Protein AF-A0A3M1HW64-F1 (afdb_monomer)

Structure (mmCIF, N/CA/C/O backbone):
data_AF-A0A3M1HW64-F1
#
_entry.id   AF-A0A3M1HW64-F1
#
loop_
_atom_site.group_PDB
_atom_site.id
_atom_site.type_symbol
_atom_site.label_atom_id
_atom_site.label_alt_id
_atom_site.label_comp_id
_atom_site.label_asym_id
_atom_site.label_entity_id
_atom_site.label_seq_id
_atom_site.pdbx_PDB_ins_code
_atom_site.Cartn_x
_atom_site.Cartn_y
_atom_site.Cartn_z
_atom_site.occupancy
_atom_site.B_iso_or_equiv
_atom_site.auth_seq_id
_atom_site.auth_comp_id
_atom_site.auth_asym_id
_atom_site.auth_atom_id
_atom_site.pdbx_PDB_model_num
ATOM 1 N N . VAL A 1 1 ? -8.813 0.547 -19.991 1.00 81.31 1 VAL A N 1
ATOM 2 C CA . VAL A 1 1 ? -7.935 0.480 -18.793 1.00 81.31 1 VAL A CA 1
ATOM 3 C C . VAL A 1 1 ? -8.612 -0.431 -17.783 1.00 81.31 1 VAL A C 1
ATOM 5 O O . VAL A 1 1 ? -9.835 -0.443 -17.782 1.00 81.31 1 VAL A O 1
ATOM 8 N N . TRP A 1 2 ? -7.866 -1.196 -16.985 1.00 91.06 2 TRP A N 1
ATOM 9 C CA . TRP A 1 2 ? -8.427 -2.074 -15.950 1.00 91.06 2 TRP A CA 1
ATOM 10 C C . TRP A 1 2 ? -7.780 -1.768 -14.597 1.00 91.06 2 TRP A C 1
ATOM 12 O O . TRP A 1 2 ? -6.571 -1.548 -14.540 1.00 91.06 2 TRP A O 1
ATOM 22 N N . ASP A 1 3 ? -8.580 -1.757 -13.536 1.00 95.69 3 ASP A N 1
ATOM 23 C CA . ASP A 1 3 ? -8.150 -1.681 -12.135 1.00 95.69 3 ASP A CA 1
ATOM 24 C C . ASP A 1 3 ? -8.936 -2.760 -11.385 1.00 95.69 3 ASP A C 1
ATOM 26 O O . ASP A 1 3 ? -10.164 -2.810 -11.474 1.00 95.69 3 ASP A O 1
ATOM 30 N N . ALA A 1 4 ? -8.223 -3.672 -10.735 1.00 97.06 4 ALA A N 1
ATOM 31 C CA . ALA A 1 4 ? -8.796 -4.758 -9.960 1.00 97.06 4 ALA A CA 1
ATOM 32 C C . ALA A 1 4 ? -8.179 -4.756 -8.566 1.00 97.06 4 ALA A C 1
ATOM 34 O O . ALA A 1 4 ? -6.960 -4.647 -8.401 1.00 97.06 4 ALA A O 1
ATOM 35 N N . ARG A 1 5 ? -9.027 -4.898 -7.548 1.00 98.00 5 ARG A N 1
ATOM 36 C CA . ARG A 1 5 ? -8.611 -4.916 -6.147 1.00 98.00 5 ARG A CA 1
ATOM 37 C C . ARG A 1 5 ? -9.333 -6.025 -5.418 1.00 98.00 5 ARG A C 1
ATOM 39 O O . ARG A 1 5 ? -10.509 -6.276 -5.664 1.00 98.00 5 ARG A O 1
ATOM 46 N N . PHE A 1 6 ? -8.616 -6.655 -4.508 1.00 98.31 6 PHE A N 1
ATOM 47 C CA . PHE A 1 6 ? -9.152 -7.661 -3.613 1.00 98.31 6 PHE A CA 1
ATOM 48 C C . PHE A 1 6 ? -8.673 -7.354 -2.203 1.00 98.31 6 PHE A C 1
ATOM 50 O O . PHE A 1 6 ? -7.528 -6.948 -2.013 1.00 98.31 6 PHE A O 1
ATOM 57 N N . GLY A 1 7 ? -9.538 -7.535 -1.213 1.00 98.19 7 GLY A N 1
ATOM 58 C CA . GLY A 1 7 ? -9.188 -7.259 0.167 1.00 98.19 7 GLY A CA 1
ATOM 59 C C . GLY A 1 7 ? -10.018 -8.063 1.142 1.00 98.19 7 GLY A C 1
ATOM 60 O O . GLY A 1 7 ? -11.120 -8.511 0.831 1.00 98.19 7 GLY A O 1
ATOM 61 N N . VAL A 1 8 ? -9.452 -8.228 2.328 1.00 98.50 8 VAL A N 1
ATOM 62 C CA . VAL A 1 8 ? -10.077 -8.892 3.464 1.00 98.50 8 VAL A CA 1
ATOM 63 C C . VAL A 1 8 ? -10.022 -7.967 4.669 1.00 98.50 8 VAL A C 1
ATOM 65 O O . VAL A 1 8 ? -9.037 -7.257 4.887 1.00 98.50 8 VAL A O 1
ATOM 68 N N . GLU A 1 9 ? -11.089 -7.991 5.455 1.00 98.31 9 GLU A N 1
ATOM 69 C CA . GLU A 1 9 ? -11.159 -7.352 6.761 1.00 98.31 9 GLU A CA 1
ATOM 70 C C . GLU A 1 9 ? -11.450 -8.429 7.801 1.00 98.31 9 GLU A C 1
ATOM 72 O O . GLU A 1 9 ? -12.335 -9.265 7.615 1.00 98.31 9 GLU A O 1
ATOM 77 N N . TRP A 1 10 ? -10.701 -8.405 8.899 1.00 98.19 10 TRP A N 1
ATOM 78 C CA . TRP A 1 10 ? -10.910 -9.300 10.020 1.00 98.19 10 TRP A CA 1
ATOM 79 C C . TRP A 1 10 ? -11.052 -8.508 11.313 1.00 98.19 10 TRP A C 1
ATOM 81 O O . TRP A 1 10 ? -10.138 -7.810 11.749 1.00 98.19 10 TRP A O 1
ATOM 91 N N . ARG A 1 11 ? -12.215 -8.653 11.948 1.00 97.94 11 ARG A N 1
ATOM 92 C CA . ARG A 1 11 ? -12.469 -8.175 13.304 1.00 97.94 11 ARG A CA 1
ATOM 93 C C . ARG A 1 11 ? -12.088 -9.258 14.309 1.00 97.94 11 ARG A C 1
ATOM 95 O O . ARG A 1 11 ? -12.806 -10.248 14.434 1.00 97.94 11 ARG A O 1
ATOM 102 N N . TYR A 1 12 ? -10.984 -9.048 15.020 1.00 94.44 12 TYR A N 1
ATOM 103 C CA . TYR A 1 12 ? -10.527 -9.950 16.081 1.00 94.44 12 TYR A CA 1
ATOM 104 C C . TYR A 1 12 ? -11.462 -9.890 17.290 1.00 94.44 12 TYR A C 1
ATOM 106 O O . TYR A 1 12 ? -11.886 -10.918 17.806 1.00 94.44 12 TYR A O 1
ATOM 114 N N . ASP A 1 13 ? -11.790 -8.672 17.727 1.00 95.75 13 ASP A N 1
ATOM 115 C CA . ASP A 1 13 ? -12.667 -8.397 18.862 1.00 95.75 13 ASP A CA 1
ATOM 116 C C . ASP A 1 13 ? -13.378 -7.038 18.683 1.00 95.75 13 ASP A C 1
ATOM 118 O O . ASP A 1 13 ? -13.307 -6.407 17.625 1.00 95.75 13 ASP A O 1
ATOM 122 N N . ALA A 1 14 ? -14.092 -6.567 19.710 1.00 95.19 14 ALA A N 1
ATOM 123 C CA . ALA A 1 14 ? -14.791 -5.278 19.670 1.00 95.19 14 ALA A CA 1
ATOM 124 C C . ALA A 1 14 ? -13.853 -4.059 19.529 1.00 95.19 14 ALA A C 1
ATOM 126 O O . ALA A 1 14 ? -14.308 -2.964 19.205 1.00 95.19 14 ALA A O 1
ATOM 127 N N . ARG A 1 15 ? -12.553 -4.225 19.786 1.00 97.00 15 ARG A N 1
ATOM 128 C CA . ARG A 1 15 ? -11.552 -3.158 19.824 1.00 97.00 15 ARG A CA 1
ATOM 129 C C . ARG A 1 15 ? -10.564 -3.211 18.662 1.00 97.00 15 ARG A C 1
ATOM 131 O O . ARG A 1 15 ? -10.038 -2.158 18.319 1.00 97.00 15 ARG A O 1
ATOM 138 N N . TRP A 1 16 ? -10.296 -4.371 18.069 1.00 97.94 16 TRP A N 1
ATOM 139 C CA . TRP A 1 16 ? -9.275 -4.559 17.036 1.00 97.94 16 TRP A CA 1
ATOM 140 C C . TRP A 1 16 ? -9.842 -5.107 15.727 1.00 97.94 16 TRP A C 1
ATOM 142 O O . TRP A 1 16 ? -10.534 -6.127 15.699 1.00 97.94 16 TRP A O 1
ATOM 152 N N . GLN A 1 17 ? -9.469 -4.464 14.621 1.00 98.44 17 GLN A N 1
ATOM 153 C CA . GLN A 1 17 ? -9.751 -4.925 13.259 1.00 98.44 17 GLN A CA 1
ATOM 154 C C . GLN A 1 17 ? -8.489 -4.792 12.407 1.00 98.44 17 GLN A C 1
ATOM 156 O O . GLN A 1 17 ? -7.840 -3.753 12.468 1.00 98.44 17 GLN A O 1
ATOM 161 N N . ALA A 1 18 ? -8.148 -5.798 11.604 1.00 98.44 18 ALA A N 1
ATOM 162 C CA . ALA A 1 18 ? -7.091 -5.701 10.598 1.00 98.44 18 ALA A CA 1
ATOM 163 C C . ALA A 1 18 ? -7.656 -5.784 9.183 1.00 98.44 18 ALA A C 1
ATOM 165 O O . ALA A 1 18 ? -8.692 -6.402 8.937 1.00 98.44 18 ALA A O 1
ATOM 166 N N . ARG A 1 19 ? -6.934 -5.176 8.244 1.00 98.56 19 ARG A N 1
ATOM 167 C CA . ARG A 1 19 ? -7.219 -5.219 6.811 1.00 98.56 19 ARG A CA 1
ATOM 168 C C . ARG A 1 19 ? -5.974 -5.638 6.055 1.00 98.56 19 ARG A C 1
ATOM 170 O O . ARG A 1 19 ? -4.872 -5.220 6.404 1.00 98.56 19 ARG A O 1
ATOM 177 N N . ALA A 1 20 ? -6.163 -6.409 4.995 1.00 98.50 20 ALA A N 1
ATOM 178 C CA . ALA A 1 20 ? -5.130 -6.692 4.012 1.00 98.50 20 ALA A CA 1
ATOM 179 C C . ALA A 1 20 ? -5.729 -6.602 2.609 1.00 98.50 20 ALA A C 1
ATOM 181 O O . ALA A 1 20 ? -6.893 -6.947 2.405 1.00 98.50 20 ALA A O 1
ATOM 182 N N . GLY A 1 21 ? -4.947 -6.136 1.641 1.00 98.50 21 GLY A N 1
ATOM 183 C CA . GLY A 1 21 ? -5.420 -5.948 0.278 1.00 98.50 21 GLY A CA 1
ATOM 184 C C . GLY A 1 21 ? -4.335 -6.135 -0.766 1.00 98.50 21 GLY A C 1
ATOM 185 O O . GLY A 1 21 ? -3.148 -5.959 -0.500 1.00 98.50 21 GLY A O 1
ATOM 186 N N . LEU A 1 22 ? -4.772 -6.480 -1.970 1.00 98.25 22 LEU A N 1
ATOM 187 C CA . LEU A 1 22 ? -3.977 -6.561 -3.185 1.00 98.25 22 LEU A CA 1
ATOM 188 C C . LEU A 1 22 ? -4.639 -5.697 -4.258 1.00 98.25 22 LEU A C 1
ATOM 190 O O . LEU A 1 22 ? -5.865 -5.657 -4.378 1.00 98.25 22 LEU A O 1
ATOM 194 N N . SER A 1 23 ? -3.826 -5.019 -5.058 1.00 97.62 23 SER A N 1
ATOM 195 C CA . SER A 1 23 ? -4.293 -4.195 -6.172 1.00 97.62 23 SER A CA 1
ATOM 196 C C . SER A 1 23 ? -3.471 -4.460 -7.423 1.00 97.62 23 SER A C 1
ATOM 198 O O . SER A 1 23 ? -2.244 -4.529 -7.353 1.00 97.62 23 SER A O 1
ATOM 200 N N . TRP A 1 24 ? -4.139 -4.527 -8.566 1.00 96.25 24 TRP A N 1
ATOM 201 C CA . TRP A 1 24 ? -3.531 -4.556 -9.887 1.00 96.25 24 TRP A CA 1
ATOM 202 C C . TRP A 1 24 ? -4.185 -3.498 -10.770 1.00 96.25 24 TRP A C 1
ATOM 204 O O . TRP A 1 24 ? -5.407 -3.420 -10.863 1.00 96.25 24 TRP A O 1
ATOM 214 N N . GLN A 1 25 ? -3.368 -2.692 -11.436 1.00 94.44 25 GLN A N 1
ATOM 215 C CA . GLN A 1 25 ? -3.833 -1.633 -12.317 1.00 94.44 25 GLN A CA 1
ATOM 216 C C . GLN A 1 25 ? -3.048 -1.678 -13.626 1.00 94.44 25 GLN A C 1
ATOM 218 O O . GLN A 1 25 ? -1.826 -1.518 -13.637 1.00 94.44 25 GLN A O 1
ATOM 223 N N . LYS A 1 26 ? -3.760 -1.846 -14.740 1.00 91.56 26 LYS A N 1
ATOM 224 C CA . LYS A 1 26 ? -3.187 -1.774 -16.085 1.00 91.56 26 LYS A CA 1
ATOM 225 C C . LYS A 1 26 ? -2.971 -0.318 -16.485 1.00 91.56 26 LYS A C 1
ATOM 227 O O . LYS A 1 26 ? -3.879 0.498 -16.336 1.00 91.56 26 LYS A O 1
ATOM 232 N N . THR A 1 27 ? -1.805 0.017 -17.027 1.00 87.44 27 THR A N 1
ATOM 233 C CA . THR A 1 27 ? -1.534 1.375 -17.521 1.00 87.44 27 THR A CA 1
ATOM 234 C C . THR A 1 27 ? -2.335 1.681 -18.800 1.00 87.44 27 THR A C 1
ATOM 236 O O . THR A 1 27 ? -2.494 0.792 -19.640 1.00 87.44 27 THR A O 1
ATOM 239 N N . PRO A 1 28 ? -2.839 2.918 -18.993 1.00 84.88 28 PRO A N 1
ATOM 240 C CA . PRO A 1 28 ? -3.318 3.375 -20.300 1.00 84.88 28 PRO A CA 1
ATOM 241 C C . PRO A 1 28 ? -2.176 3.659 -21.289 1.00 84.88 28 PRO A C 1
ATOM 243 O O . PRO A 1 28 ? -2.438 3.810 -22.476 1.00 84.88 28 PRO A O 1
ATOM 246 N N . VAL A 1 29 ? -0.932 3.779 -20.808 1.00 82.19 29 VAL A N 1
ATOM 247 C CA . VAL A 1 29 ? 0.225 4.153 -21.632 1.00 82.19 29 VAL A CA 1
ATOM 248 C C . VAL A 1 29 ? 0.689 2.954 -22.453 1.00 82.19 29 VAL A C 1
ATOM 250 O O . VAL A 1 29 ? 1.179 1.959 -21.909 1.00 82.19 29 VAL A O 1
ATOM 253 N N . ASN A 1 30 ? 0.544 3.068 -23.770 1.00 75.00 30 ASN A N 1
ATOM 254 C CA . ASN A 1 30 ? 1.040 2.091 -24.729 1.00 75.00 30 ASN A CA 1
ATOM 255 C C . ASN A 1 30 ? 2.554 2.265 -24.934 1.00 75.00 30 ASN A C 1
ATOM 257 O O . ASN A 1 30 ? 3.120 3.308 -24.619 1.00 75.00 30 ASN A O 1
ATOM 261 N N . GLY A 1 31 ? 3.231 1.245 -25.472 1.00 70.12 31 GLY A N 1
ATOM 262 C CA . GLY A 1 31 ? 4.695 1.260 -25.608 1.00 70.12 31 GLY A CA 1
ATOM 263 C C . GLY A 1 31 ? 5.246 2.401 -26.475 1.00 70.12 31 GLY A C 1
ATOM 264 O O . GLY A 1 31 ? 6.345 2.870 -26.212 1.00 70.12 31 GLY A O 1
ATOM 265 N N . THR A 1 32 ? 4.477 2.867 -27.463 1.00 71.12 32 THR A N 1
ATOM 266 C CA . THR A 1 32 ? 4.847 3.970 -28.368 1.00 71.12 32 THR A CA 1
ATOM 267 C C . THR A 1 32 ? 4.756 5.350 -27.721 1.00 71.12 32 THR A C 1
ATOM 269 O O . THR A 1 32 ? 5.475 6.252 -28.135 1.00 71.12 32 THR A O 1
ATOM 272 N N . ASP A 1 33 ? 3.910 5.501 -26.698 1.00 71.69 33 ASP A N 1
ATOM 273 C CA . ASP A 1 33 ? 3.651 6.775 -26.008 1.00 71.69 33 ASP A CA 1
ATOM 274 C C . ASP A 1 33 ? 4.383 6.854 -24.659 1.00 71.69 33 ASP A C 1
ATOM 276 O O . ASP A 1 33 ? 4.176 7.776 -23.864 1.00 71.69 33 ASP A O 1
ATOM 280 N N . PHE A 1 34 ? 5.226 5.860 -24.365 1.00 75.06 34 PHE A N 1
ATOM 281 C CA . PHE A 1 34 ? 6.012 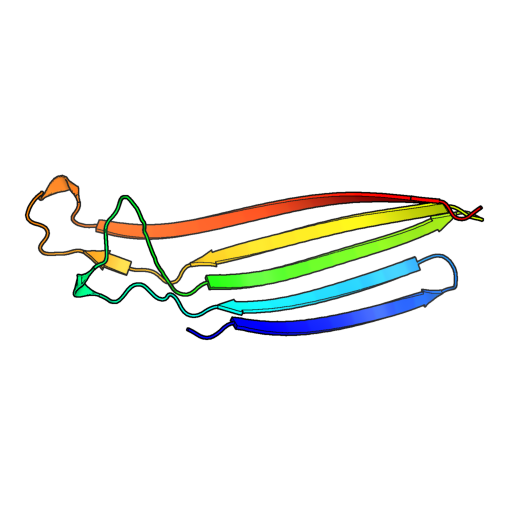5.829 -23.145 1.00 75.06 34 PHE A CA 1
ATOM 282 C C . PHE A 1 34 ? 7.025 6.974 -23.142 1.00 75.06 34 PHE A C 1
ATOM 284 O O . PHE A 1 34 ? 7.790 7.156 -24.085 1.00 75.06 34 PHE A O 1
ATOM 291 N N . SER A 1 35 ? 7.068 7.723 -22.042 1.00 76.62 35 SER A N 1
ATOM 292 C CA . SER A 1 35 ? 8.063 8.766 -21.830 1.00 76.62 35 SER A CA 1
ATOM 293 C C . SER A 1 35 ? 8.677 8.617 -20.443 1.00 76.62 35 SER A C 1
ATOM 295 O O . SER A 1 35 ? 7.939 8.404 -19.481 1.00 76.62 35 SER A O 1
ATOM 297 N N . PRO A 1 36 ? 9.993 8.835 -20.281 1.00 74.25 36 PRO A N 1
ATOM 298 C CA . PRO A 1 36 ? 10.627 8.893 -18.963 1.00 74.25 36 PRO A CA 1
ATOM 299 C C . PRO A 1 36 ? 9.976 9.892 -17.999 1.00 74.25 36 PRO A C 1
ATOM 301 O O . PRO A 1 36 ? 10.025 9.703 -16.788 1.00 74.25 36 PRO A O 1
ATOM 304 N N . ARG A 1 37 ? 9.352 10.955 -18.527 1.00 77.81 37 ARG A N 1
ATOM 305 C CA . ARG A 1 37 ? 8.651 11.978 -17.731 1.00 77.81 37 ARG A CA 1
ATOM 306 C C . ARG A 1 37 ? 7.319 11.485 -17.158 1.00 77.81 37 ARG A C 1
ATOM 308 O O . ARG A 1 37 ? 6.858 12.003 -16.149 1.00 77.81 37 ARG A O 1
ATOM 315 N N . LEU A 1 38 ? 6.711 10.490 -17.799 1.00 74.62 38 LEU A N 1
ATOM 316 C CA . LEU A 1 38 ? 5.462 9.843 -17.405 1.00 74.62 38 LEU A CA 1
ATOM 317 C C . LEU A 1 38 ? 5.666 8.330 -17.547 1.00 74.62 38 LEU A C 1
ATOM 319 O O . LEU A 1 38 ? 5.201 7.749 -18.531 1.00 74.62 38 LEU A O 1
ATOM 323 N N . PRO A 1 39 ? 6.383 7.687 -16.602 1.00 64.75 39 PRO A N 1
ATOM 324 C CA . PRO A 1 39 ? 6.754 6.279 -16.696 1.00 64.75 39 PRO A CA 1
ATOM 325 C C . PRO A 1 39 ? 5.534 5.391 -16.413 1.00 64.75 39 PRO A C 1
ATOM 327 O O . PRO A 1 39 ? 5.416 4.731 -15.380 1.00 64.75 39 PRO A O 1
ATOM 330 N N . GLY A 1 40 ? 4.573 5.424 -17.335 1.00 79.12 40 GLY A N 1
ATOM 331 C CA . GLY A 1 40 ? 3.350 4.649 -17.291 1.00 79.12 40 GLY A CA 1
ATOM 332 C C . GLY A 1 40 ? 3.674 3.171 -17.425 1.00 79.12 40 GLY A C 1
ATOM 333 O O . GLY A 1 40 ? 4.128 2.701 -18.465 1.00 79.12 40 GLY A O 1
ATOM 334 N N . ALA A 1 41 ? 3.413 2.425 -16.364 1.00 87.19 41 ALA A N 1
ATOM 335 C CA . ALA A 1 41 ? 3.592 0.988 -16.305 1.00 87.19 41 ALA A CA 1
ATOM 336 C C . ALA A 1 41 ? 2.490 0.384 -15.439 1.00 87.19 41 ALA A C 1
ATOM 338 O O . ALA A 1 41 ? 1.910 1.076 -14.598 1.00 87.19 41 ALA A O 1
ATOM 339 N N . ASP A 1 42 ? 2.204 -0.897 -15.664 1.00 91.62 42 ASP A N 1
ATOM 340 C CA . ASP A 1 42 ? 1.254 -1.634 -14.839 1.00 91.62 42 ASP A CA 1
ATOM 341 C C . ASP A 1 42 ? 1.711 -1.583 -13.384 1.00 91.62 42 ASP A C 1
ATOM 343 O O . ASP A 1 42 ? 2.903 -1.736 -13.091 1.00 91.62 42 ASP A O 1
ATOM 347 N N . ARG A 1 43 ? 0.765 -1.324 -12.485 1.00 93.88 43 ARG A N 1
ATOM 348 C CA . ARG A 1 43 ? 1.015 -1.179 -11.055 1.00 93.88 43 ARG A CA 1
ATOM 349 C C . ARG A 1 43 ? 0.456 -2.376 -10.320 1.00 93.88 43 ARG A C 1
ATOM 351 O O . ARG A 1 43 ? -0.651 -2.833 -10.590 1.00 93.88 43 ARG A O 1
ATOM 358 N N . TYR A 1 44 ? 1.225 -2.823 -9.351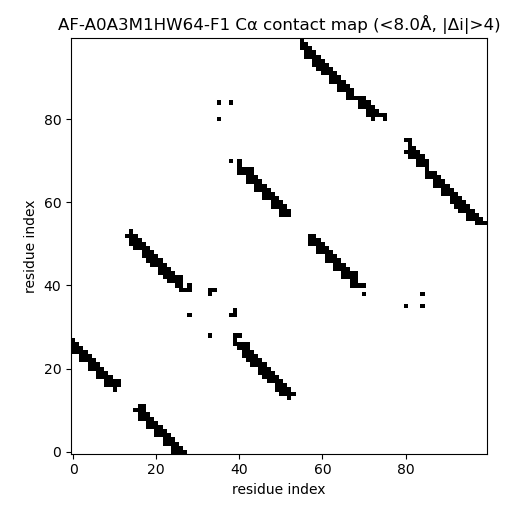 1.00 96.19 44 TYR A N 1
ATOM 359 C CA . TYR A 1 44 ? 0.858 -3.851 -8.403 1.00 96.19 44 TYR A CA 1
ATOM 360 C C . TYR A 1 44 ? 0.995 -3.242 -7.022 1.00 96.19 44 TYR A C 1
ATOM 362 O O . TYR A 1 44 ? 1.893 -2.431 -6.785 1.00 96.19 44 TYR A O 1
ATOM 370 N N . GLY A 1 45 ? 0.108 -3.613 -6.116 1.00 97.69 45 GLY A N 1
ATOM 371 C CA . GLY A 1 45 ? 0.169 -3.131 -4.754 1.00 97.69 45 GLY A CA 1
ATOM 372 C C . GLY A 1 45 ? -0.297 -4.166 -3.765 1.00 97.69 45 GLY A C 1
ATOM 373 O O . GLY A 1 45 ? -1.127 -5.017 -4.083 1.00 97.69 45 GLY A O 1
ATOM 374 N N . PHE A 1 46 ? 0.237 -4.052 -2.560 1.00 98.06 46 PHE A N 1
ATOM 375 C CA . PHE A 1 46 ? -0.327 -4.683 -1.385 1.00 98.06 46 PHE A CA 1
ATOM 376 C C . PHE A 1 46 ? -0.537 -3.623 -0.309 1.00 98.06 46 PHE A C 1
ATOM 378 O O . PHE A 1 46 ? 0.220 -2.651 -0.218 1.00 98.06 46 PHE A O 1
ATOM 385 N N . SER A 1 47 ? -1.565 -3.804 0.506 1.00 98.62 47 SER A N 1
ATOM 386 C CA . SER A 1 47 ? -1.865 -2.932 1.632 1.00 98.62 47 SER A CA 1
ATOM 387 C C . SER A 1 47 ? -2.153 -3.740 2.884 1.00 98.62 47 SER A C 1
ATOM 389 O O . SER A 1 47 ? -2.652 -4.864 2.821 1.00 98.62 47 SER A O 1
ATOM 391 N N . VAL A 1 48 ? -1.833 -3.146 4.026 1.00 98.69 48 VAL A N 1
ATOM 392 C CA . VAL A 1 48 ? -2.199 -3.635 5.352 1.00 98.69 48 VAL A CA 1
ATOM 393 C C . VAL A 1 48 ? -2.722 -2.474 6.182 1.00 98.69 48 VAL A C 1
ATOM 395 O O . VAL A 1 48 ? -2.304 -1.330 6.001 1.00 98.69 48 VAL A O 1
ATOM 398 N N . GLY A 1 49 ? -3.636 -2.756 7.099 1.00 98.56 49 GLY A N 1
ATOM 399 C CA . GLY A 1 49 ? -4.171 -1.751 8.004 1.00 98.56 49 GLY A CA 1
ATOM 400 C C . GLY A 1 49 ? -4.638 -2.344 9.320 1.00 98.56 49 GLY A C 1
ATOM 401 O O . GLY A 1 49 ? -4.923 -3.538 9.411 1.00 98.56 49 GLY A O 1
ATOM 402 N N . LEU A 1 50 ? -4.707 -1.491 10.334 1.00 98.50 50 LEU A N 1
ATOM 403 C CA . LEU A 1 50 ? -5.128 -1.830 11.683 1.00 98.50 50 LEU A CA 1
ATOM 404 C C . LEU A 1 50 ? -6.005 -0.706 12.230 1.00 98.50 50 LEU A C 1
ATOM 406 O O . LEU A 1 50 ? -5.622 0.461 12.193 1.00 98.50 50 LEU A O 1
ATOM 410 N N . THR A 1 51 ? -7.160 -1.070 12.769 1.00 98.50 51 THR A N 1
ATOM 411 C CA . THR A 1 51 ? -8.050 -0.169 13.497 1.00 98.50 51 THR A CA 1
ATOM 412 C C . THR A 1 51 ? -8.056 -0.539 14.967 1.00 98.50 51 THR A C 1
ATOM 414 O O . THR A 1 51 ? -8.247 -1.708 15.319 1.00 98.50 51 THR A O 1
ATOM 417 N N . ARG A 1 52 ? -7.948 0.474 15.823 1.00 97.88 52 ARG A N 1
ATOM 418 C CA . ARG A 1 52 ? -8.180 0.380 17.261 1.00 97.88 52 ARG A CA 1
ATOM 419 C C . ARG A 1 52 ? -9.380 1.235 17.661 1.00 97.88 52 ARG A C 1
ATOM 421 O O . ARG A 1 52 ? -9.410 2.424 17.378 1.00 97.88 52 ARG A O 1
ATOM 428 N N . THR A 1 53 ? -10.351 0.638 18.344 1.00 97.56 53 THR A N 1
ATOM 429 C CA . THR A 1 53 ? -11.544 1.327 18.871 1.00 97.56 53 THR A CA 1
ATOM 430 C C . THR A 1 53 ? -11.381 1.634 20.364 1.00 97.56 53 THR A C 1
ATOM 432 O O . THR A 1 53 ? -10.919 0.779 21.129 1.00 97.56 53 THR A O 1
ATOM 435 N N . PHE A 1 54 ? -11.773 2.842 20.773 1.00 95.44 54 PHE A N 1
ATOM 436 C CA . PHE A 1 54 ? -11.686 3.394 22.126 1.00 95.44 54 PHE A CA 1
ATOM 437 C C . PHE A 1 54 ? -13.000 4.101 22.499 1.00 95.44 54 PHE A C 1
ATOM 439 O O . PHE A 1 54 ? -13.159 5.285 22.220 1.00 95.44 54 PHE A O 1
ATOM 446 N N . GLY A 1 55 ? -13.943 3.395 23.134 1.00 9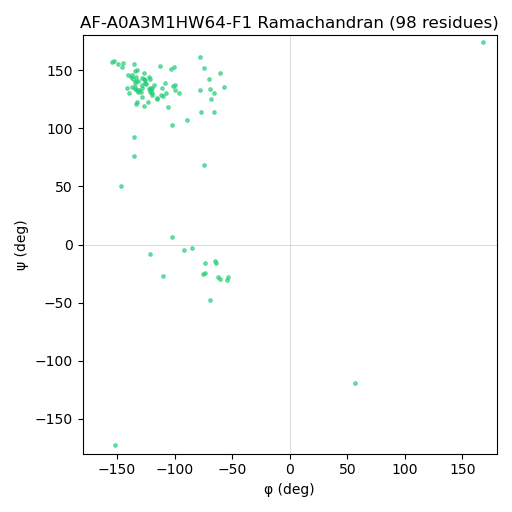3.62 55 GLY A N 1
ATOM 447 C CA . GLY A 1 55 ? -15.270 3.963 23.413 1.00 93.62 55 GLY A CA 1
ATOM 448 C C . GLY A 1 55 ? -15.931 4.427 22.114 1.00 93.62 55 GLY A C 1
ATOM 449 O O . GLY A 1 55 ? -16.078 3.623 21.192 1.00 93.62 55 GLY A O 1
ATOM 450 N N . ASP A 1 56 ? -16.220 5.724 22.025 1.00 95.25 56 ASP A N 1
ATOM 451 C CA . ASP A 1 56 ? -16.820 6.363 20.846 1.00 95.25 56 ASP A CA 1
ATOM 452 C C . ASP A 1 56 ? -15.793 6.772 19.768 1.00 95.25 56 ASP A C 1
ATOM 454 O O . ASP A 1 56 ? -16.154 7.240 18.686 1.00 95.25 56 ASP A O 1
ATOM 458 N N . GLY A 1 57 ? -14.498 6.571 20.034 1.00 96.88 57 GLY A N 1
ATOM 459 C CA . GLY A 1 57 ? -13.394 6.879 19.127 1.00 96.88 57 GLY A CA 1
ATOM 460 C C . GLY A 1 57 ? -12.844 5.663 18.376 1.00 96.88 57 GLY A C 1
ATOM 461 O O . GLY A 1 57 ? -12.868 4.530 18.865 1.00 96.88 57 GLY A O 1
ATOM 462 N N . LYS A 1 58 ? -12.272 5.889 17.191 1.00 97.75 58 LYS A N 1
ATOM 463 C CA . LYS A 1 58 ? -11.508 4.902 16.411 1.00 97.75 58 LYS A CA 1
ATOM 464 C C . LYS A 1 58 ? -10.254 5.539 15.828 1.00 97.75 58 LYS A C 1
ATOM 466 O O . LYS A 1 58 ? -10.319 6.631 15.277 1.00 97.75 58 LYS A O 1
ATOM 471 N N . LEU A 1 59 ? -9.136 4.830 15.934 1.00 98.12 59 LEU A N 1
ATOM 472 C CA . LEU A 1 59 ? -7.866 5.164 15.304 1.00 98.12 59 LEU A CA 1
ATOM 473 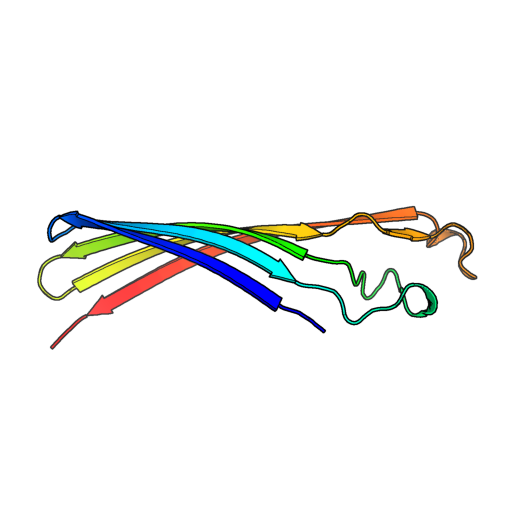C C . LEU A 1 59 ? -7.554 4.124 14.233 1.00 98.12 59 LEU A C 1
ATOM 475 O O . LEU A 1 59 ? -7.531 2.927 14.526 1.00 98.12 59 LEU A O 1
ATOM 479 N N . ASP A 1 60 ? -7.253 4.575 13.027 1.00 98.25 60 ASP A N 1
ATOM 480 C CA . ASP A 1 60 ? -6.919 3.729 11.893 1.00 98.25 60 ASP A CA 1
ATOM 481 C C . ASP A 1 60 ? -5.512 4.043 11.394 1.00 98.25 60 ASP A C 1
ATOM 483 O O . ASP A 1 60 ? -5.165 5.192 11.133 1.00 98.25 60 ASP A O 1
ATOM 487 N N . PHE A 1 61 ? -4.708 2.999 11.224 1.00 98.56 61 PHE A N 1
ATOM 488 C CA . PHE A 1 61 ? -3.399 3.059 10.590 1.00 98.56 61 PHE A CA 1
ATOM 489 C C . PHE A 1 61 ? -3.403 2.186 9.338 1.00 98.56 61 PHE A C 1
ATOM 491 O O . PHE A 1 61 ? -3.904 1.060 9.367 1.00 98.56 61 PHE A O 1
ATOM 498 N N . ALA A 1 62 ? -2.816 2.673 8.246 1.00 98.44 62 ALA A N 1
ATOM 499 C CA . ALA A 1 62 ? -2.660 1.898 7.023 1.00 98.44 62 ALA A CA 1
ATOM 500 C C . ALA A 1 62 ? -1.307 2.140 6.352 1.00 98.44 62 ALA A C 1
ATOM 502 O O . ALA A 1 62 ? -0.773 3.249 6.340 1.00 98.44 62 ALA A O 1
ATOM 503 N N . TYR A 1 63 ? -0.788 1.081 5.740 1.00 98.50 63 TYR A N 1
ATOM 504 C CA . TYR A 1 63 ? 0.391 1.105 4.891 1.00 98.50 63 TYR A CA 1
ATOM 505 C C . TYR A 1 63 ? 0.076 0.438 3.555 1.00 98.50 63 TYR A C 1
ATOM 507 O O . TYR A 1 63 ? -0.544 -0.626 3.508 1.00 98.50 63 TYR A O 1
ATOM 515 N N . M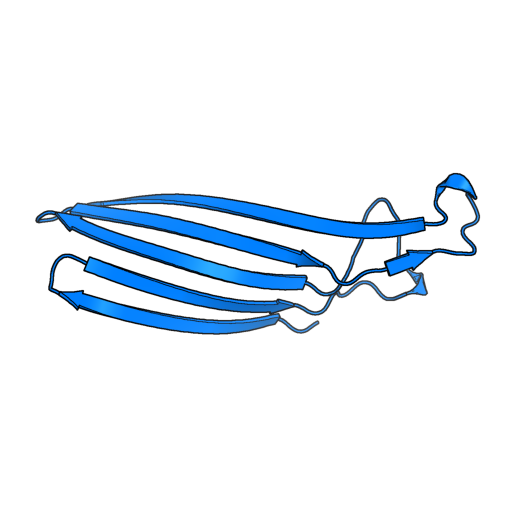ET A 1 64 ? 0.534 1.042 2.464 1.00 98.38 64 MET A N 1
ATOM 516 C CA . MET A 1 64 ? 0.444 0.467 1.129 1.00 98.38 64 MET A CA 1
ATOM 517 C C . MET A 1 64 ? 1.793 0.566 0.430 1.00 98.38 64 MET A C 1
ATOM 519 O O . MET A 1 64 ? 2.409 1.632 0.371 1.00 98.38 64 MET A O 1
ATOM 523 N N . PHE A 1 65 ? 2.221 -0.553 -0.140 1.00 98.06 65 PHE A N 1
AT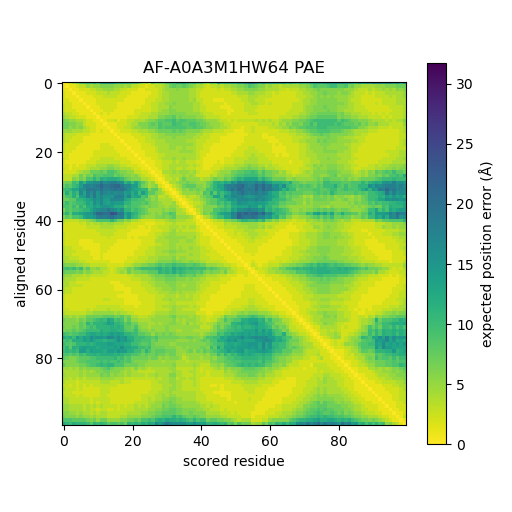OM 524 C CA . PHE A 1 65 ? 3.357 -0.610 -1.039 1.00 98.06 65 PHE A CA 1
ATOM 525 C C . PHE A 1 65 ? 2.863 -0.829 -2.459 1.00 98.06 65 PHE A C 1
ATOM 527 O O . PHE A 1 65 ? 2.079 -1.740 -2.720 1.00 98.06 65 PHE A O 1
ATOM 534 N N . LEU A 1 66 ? 3.354 -0.006 -3.375 1.00 96.81 66 LEU A N 1
ATOM 535 C CA . LEU A 1 66 ? 3.051 -0.065 -4.795 1.00 96.81 66 LEU A CA 1
ATOM 536 C C . LEU A 1 66 ? 4.355 -0.170 -5.577 1.00 96.81 66 LEU A C 1
ATOM 538 O O . LEU A 1 66 ? 5.322 0.543 -5.307 1.00 96.81 66 LEU A O 1
ATOM 542 N N . TRP A 1 67 ? 4.371 -1.015 -6.597 1.00 94.94 67 TRP A N 1
ATOM 543 C CA . TRP A 1 67 ? 5.470 -1.080 -7.546 1.00 94.94 67 TRP A CA 1
ATOM 544 C C . TRP A 1 67 ? 4.948 -1.169 -8.970 1.00 94.94 67 TRP A C 1
ATOM 546 O O . TRP A 1 67 ? 3.827 -1.601 -9.236 1.00 94.94 67 TRP A O 1
ATOM 556 N N . THR A 1 68 ? 5.786 -0.732 -9.896 1.00 93.12 68 THR A N 1
ATOM 557 C CA . THR A 1 68 ? 5.505 -0.770 -11.331 1.00 93.12 68 THR A CA 1
ATOM 558 C C . THR A 1 68 ? 6.258 -1.908 -12.006 1.00 93.12 68 THR A C 1
ATOM 560 O O . THR A 1 68 ? 7.347 -2.299 -11.573 1.00 93.12 68 THR A O 1
ATOM 563 N N . GLY A 1 69 ? 5.689 -2.428 -13.093 1.00 87.75 69 GLY A N 1
ATOM 564 C CA . GLY A 1 69 ? 6.421 -3.269 -14.035 1.00 87.75 69 GLY A CA 1
ATOM 565 C C . GLY A 1 69 ? 7.607 -2.519 -14.653 1.00 87.75 69 GLY A C 1
ATOM 566 O O . GLY A 1 69 ? 7.553 -1.307 -14.854 1.00 87.75 69 GLY A O 1
ATOM 567 N N . ALA A 1 70 ? 8.682 -3.243 -14.963 1.00 84.62 70 ALA A N 1
ATOM 568 C CA . ALA A 1 70 ? 9.852 -2.660 -15.610 1.00 84.62 70 ALA A CA 1
ATOM 569 C C . ALA A 1 70 ? 9.533 -2.266 -17.059 1.00 84.62 70 ALA A C 1
ATOM 571 O O . ALA A 1 70 ? 8.972 -3.066 -17.810 1.00 84.62 70 ALA A O 1
ATOM 572 N N . ARG A 1 71 ? 9.932 -1.061 -17.470 1.00 81.44 71 ARG A N 1
ATOM 573 C CA . ARG A 1 71 ? 9.858 -0.615 -18.869 1.00 81.44 71 ARG A CA 1
ATOM 574 C C . ARG A 1 71 ? 11.243 -0.212 -19.347 1.00 81.44 71 ARG A C 1
ATOM 576 O O . ARG A 1 71 ? 11.871 0.643 -18.729 1.00 81.44 71 ARG A O 1
ATOM 583 N N . ALA A 1 72 ? 11.712 -0.844 -20.417 1.00 83.31 72 ALA A N 1
ATOM 584 C CA . ALA A 1 72 ? 12.980 -0.517 -21.052 1.00 83.31 72 ALA A CA 1
ATOM 585 C C . ALA A 1 72 ? 12.742 0.364 -22.283 1.00 83.31 72 ALA A C 1
ATOM 587 O O . ALA A 1 72 ? 11.887 0.041 -23.108 1.00 83.31 72 ALA A O 1
ATOM 588 N N . ILE A 1 73 ? 13.519 1.438 -22.409 1.00 81.25 73 ILE A N 1
ATOM 589 C CA . ILE A 1 73 ? 13.681 2.192 -23.654 1.00 81.25 73 ILE A CA 1
ATOM 590 C C . ILE A 1 73 ? 15.099 1.945 -24.164 1.00 81.25 73 ILE A C 1
ATOM 592 O O . ILE A 1 73 ? 16.060 2.114 -23.413 1.00 81.25 73 ILE A O 1
ATOM 596 N N . THR A 1 74 ? 15.234 1.537 -25.423 1.00 82.25 74 THR A N 1
ATOM 597 C CA . THR A 1 74 ? 16.534 1.235 -26.046 1.00 82.25 74 THR A CA 1
ATOM 598 C C . THR A 1 74 ? 16.834 2.074 -27.288 1.00 82.25 74 THR A C 1
ATOM 600 O O . THR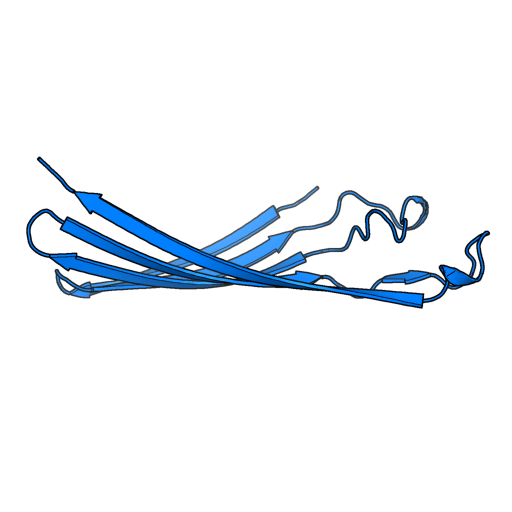 A 1 74 ? 17.952 2.011 -27.789 1.00 82.25 74 THR A O 1
ATOM 603 N N . ASN A 1 75 ? 15.870 2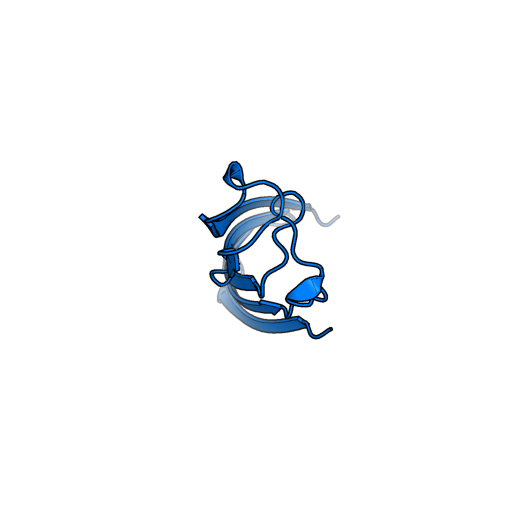.854 -27.788 1.00 81.31 75 ASN A N 1
ATOM 604 C CA . ASN A 1 75 ? 16.014 3.636 -29.018 1.00 81.31 75 ASN A CA 1
ATOM 605 C C . ASN A 1 75 ? 15.232 4.964 -28.961 1.00 81.31 75 ASN A C 1
ATOM 607 O O . ASN A 1 75 ? 14.415 5.257 -29.834 1.00 81.31 75 ASN A O 1
ATOM 611 N N . ASP A 1 76 ? 15.425 5.739 -27.892 1.00 81.56 76 ASP A N 1
ATOM 612 C CA . ASP A 1 76 ? 14.881 7.097 -27.801 1.00 81.56 76 ASP A CA 1
ATOM 613 C C . ASP A 1 76 ? 15.680 8.073 -28.682 1.00 81.56 76 ASP A C 1
ATOM 615 O O . ASP A 1 76 ? 16.885 7.910 -28.885 1.00 81.56 76 ASP A O 1
ATOM 619 N N . ARG A 1 77 ? 15.025 9.138 -29.165 1.00 82.75 77 ARG A N 1
ATOM 620 C CA . ARG A 1 77 ? 15.700 10.231 -29.891 1.00 82.75 77 ARG A CA 1
ATOM 621 C C . ARG A 1 77 ? 16.730 10.945 -29.013 1.00 82.75 77 ARG A C 1
ATOM 623 O O . ARG A 1 77 ? 17.701 11.490 -29.530 1.00 82.75 77 ARG A O 1
ATOM 630 N N . ILE A 1 78 ? 16.519 10.953 -27.698 1.00 83.12 78 ILE A N 1
ATOM 631 C CA . ILE A 1 78 ? 17.456 11.463 -26.702 1.00 83.12 78 ILE A CA 1
ATOM 632 C C . ILE A 1 78 ? 18.150 10.258 -26.066 1.00 83.12 78 ILE A C 1
ATOM 634 O O . ILE A 1 78 ? 17.591 9.602 -25.195 1.00 83.12 78 ILE A O 1
ATOM 638 N N . ALA A 1 79 ? 19.399 9.984 -26.450 1.00 84.12 79 ALA A N 1
ATOM 639 C CA . ALA A 1 79 ? 20.134 8.801 -25.983 1.00 84.12 79 ALA A CA 1
ATOM 640 C C . ALA A 1 79 ? 20.209 8.671 -24.444 1.00 84.12 79 ALA A C 1
ATOM 642 O O . ALA A 1 79 ? 20.205 7.561 -23.921 1.00 84.12 79 ALA A O 1
ATOM 643 N N . ALA A 1 80 ? 20.212 9.793 -23.711 1.00 84.62 80 ALA A N 1
ATOM 644 C CA . ALA A 1 80 ? 20.195 9.817 -22.244 1.00 84.62 80 ALA A CA 1
ATOM 645 C C . ALA A 1 80 ? 18.903 9.250 -21.613 1.00 84.62 80 ALA A C 1
ATOM 647 O O . ALA A 1 80 ? 18.864 9.004 -20.411 1.00 84.62 80 ALA A O 1
ATOM 648 N N . TYR A 1 81 ? 17.839 9.065 -22.398 1.00 85.69 81 TYR A N 1
ATOM 649 C CA . TYR A 1 81 ? 16.576 8.458 -21.971 1.00 85.69 81 TYR A CA 1
ATOM 650 C C . TYR A 1 81 ? 16.522 6.944 -22.200 1.00 85.69 81 TYR A C 1
ATOM 652 O O . TYR A 1 81 ? 15.571 6.289 -21.771 1.00 85.69 81 TYR A O 1
ATOM 660 N N . ASN A 1 82 ? 17.547 6.363 -22.826 1.00 86.31 82 ASN A N 1
ATOM 661 C CA . ASN A 1 82 ? 17.668 4.915 -22.898 1.00 86.31 82 ASN A CA 1
ATOM 662 C C . ASN A 1 82 ? 17.967 4.358 -21.501 1.00 86.31 82 ASN A C 1
ATOM 664 O O . ASN A 1 82 ? 18.920 4.763 -20.837 1.00 86.31 82 ASN A O 1
ATOM 668 N N . GLY A 1 83 ? 17.147 3.417 -21.046 1.00 86.56 83 GLY A N 1
ATOM 669 C CA . GLY A 1 83 ? 17.240 2.884 -19.695 1.00 86.56 83 GLY A CA 1
ATOM 670 C C . GLY A 1 83 ? 16.040 2.036 -19.297 1.00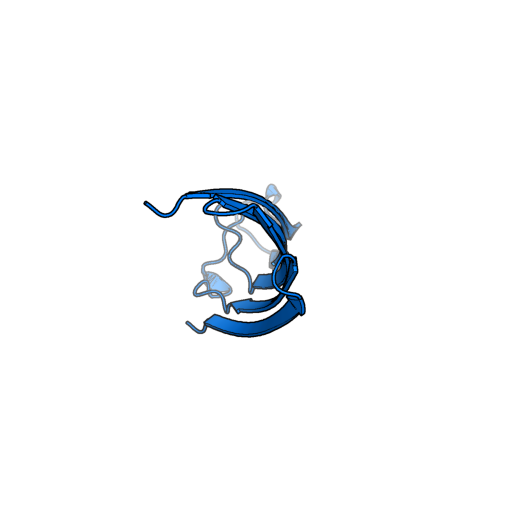 86.56 83 GLY A C 1
ATOM 671 O O . GLY A 1 83 ? 15.058 1.920 -20.028 1.00 86.56 83 GLY A O 1
ATOM 672 N N . THR A 1 84 ? 16.132 1.422 -18.115 1.00 88.75 84 THR A N 1
ATOM 673 C CA . THR A 1 84 ? 15.027 0.667 -17.508 1.00 88.75 84 THR A CA 1
ATOM 674 C C . THR A 1 84 ? 14.422 1.458 -16.359 1.00 88.75 84 THR A C 1
ATOM 676 O O . THR A 1 84 ? 15.078 1.699 -15.347 1.00 88.75 84 THR A O 1
ATOM 679 N N . TYR A 1 85 ? 13.147 1.800 -16.489 1.00 88.12 85 TYR A N 1
ATOM 680 C CA . TYR A 1 85 ? 12.401 2.568 -15.503 1.00 88.12 85 TYR A CA 1
ATOM 681 C C . TYR A 1 85 ? 11.610 1.637 -14.588 1.00 88.12 85 TYR A C 1
ATOM 683 O O . TYR A 1 85 ? 10.904 0.732 -15.046 1.00 88.12 85 TYR A O 1
ATOM 691 N N . LYS A 1 86 ? 11.757 1.862 -13.280 1.00 89.00 86 LYS A N 1
ATOM 692 C CA . LYS A 1 86 ? 11.032 1.179 -12.206 1.00 89.00 86 LYS A CA 1
ATOM 693 C C . LYS A 1 86 ? 10.703 2.198 -11.124 1.00 89.00 86 LYS A C 1
ATOM 695 O O . LYS A 1 86 ? 11.569 2.950 -10.690 1.00 89.00 86 LYS A O 1
ATOM 700 N N . THR A 1 87 ? 9.471 2.172 -10.648 1.00 90.19 87 THR A N 1
ATOM 701 C CA . THR A 1 87 ? 8.977 3.029 -9.567 1.00 90.19 87 THR A CA 1
ATOM 702 C C . THR A 1 87 ? 8.464 2.165 -8.425 1.00 90.19 87 THR A C 1
ATOM 704 O O . THR A 1 87 ? 7.733 1.196 -8.654 1.00 90.19 87 THR A O 1
ATOM 707 N N . ARG A 1 88 ? 8.843 2.540 -7.201 1.00 94.50 88 ARG A N 1
ATOM 708 C CA . ARG A 1 88 ? 8.356 1.987 -5.935 1.00 94.50 88 ARG A CA 1
ATOM 709 C C . ARG A 1 88 ? 7.764 3.131 -5.122 1.00 94.50 88 ARG A C 1
ATOM 711 O O . ARG A 1 88 ? 8.372 4.196 -5.058 1.00 94.50 88 ARG A O 1
ATOM 718 N N . ILE A 1 89 ? 6.588 2.927 -4.546 1.00 95.81 89 ILE A N 1
ATOM 719 C CA . ILE A 1 89 ? 5.844 3.947 -3.809 1.00 95.81 89 ILE A CA 1
ATOM 720 C C . ILE A 1 89 ? 5.423 3.349 -2.470 1.00 95.81 89 ILE A C 1
ATOM 722 O O . ILE A 1 89 ? 4.899 2.236 -2.414 1.00 95.81 89 ILE A O 1
ATOM 726 N N . HIS A 1 90 ? 5.650 4.111 -1.407 1.00 97.62 90 HIS A N 1
ATOM 727 C CA . HIS A 1 90 ? 5.248 3.789 -0.046 1.00 97.62 90 HIS A CA 1
ATOM 728 C C . HIS A 1 90 ? 4.229 4.836 0.400 1.00 97.62 90 HIS A C 1
ATOM 730 O O . HIS A 1 90 ? 4.507 6.031 0.323 1.00 97.62 90 HIS A O 1
ATOM 736 N N . ILE A 1 91 ? 3.053 4.395 0.836 1.00 98.19 91 ILE A N 1
ATOM 737 C CA . ILE A 1 91 ? 1.990 5.264 1.342 1.00 98.19 91 ILE A CA 1
ATOM 738 C C . ILE A 1 91 ? 1.723 4.862 2.786 1.00 98.19 91 ILE A C 1
ATOM 740 O O . ILE A 1 91 ? 1.513 3.685 3.074 1.00 98.19 91 ILE A O 1
ATOM 744 N N . VAL A 1 92 ? 1.732 5.847 3.677 1.00 98.25 92 VAL A N 1
ATOM 745 C CA . VAL A 1 92 ? 1.374 5.696 5.088 1.00 98.25 92 VAL A CA 1
ATOM 746 C C . VAL A 1 92 ? 0.183 6.607 5.351 1.00 98.25 92 VAL A C 1
ATOM 748 O O . VAL A 1 92 ? 0.185 7.756 4.911 1.00 98.25 92 VAL A O 1
ATOM 751 N N . ALA A 1 93 ? -0.828 6.096 6.045 1.00 98.12 93 ALA A N 1
ATOM 752 C CA . ALA A 1 93 ? -2.021 6.847 6.404 1.00 98.12 93 ALA A CA 1
ATOM 753 C C . ALA A 1 93 ? -2.378 6.637 7.879 1.00 98.12 93 ALA A C 1
ATOM 755 O O . ALA A 1 93 ? -2.216 5.541 8.422 1.00 98.12 93 ALA A O 1
ATOM 756 N N . LEU A 1 94 ? -2.881 7.705 8.495 1.00 98.25 94 LEU A N 1
ATOM 757 C CA . LEU A 1 94 ? -3.403 7.737 9.855 1.00 98.25 94 LEU A CA 1
ATOM 758 C C . LEU A 1 94 ? -4.735 8.494 9.839 1.00 98.25 94 LEU A C 1
ATOM 760 O O . LEU A 1 94 ? -4.825 9.556 9.225 1.00 98.25 94 LEU A O 1
ATOM 764 N N . ASP A 1 95 ? -5.749 7.946 10.496 1.00 97.94 95 ASP A N 1
ATOM 765 C CA . ASP A 1 95 ? -7.109 8.485 10.550 1.00 97.94 95 ASP A CA 1
ATOM 766 C C . ASP A 1 95 ? -7.673 8.367 11.974 1.00 97.94 95 ASP A C 1
ATOM 768 O O . ASP A 1 95 ? -7.392 7.398 12.681 1.00 97.94 95 ASP A O 1
ATOM 772 N N . TRP A 1 96 ? -8.457 9.361 12.394 1.00 97.38 96 TRP A N 1
ATOM 773 C CA . TRP A 1 96 ? -9.174 9.373 13.668 1.00 97.38 96 TRP A CA 1
ATOM 774 C C . TRP A 1 96 ? -10.648 9.693 13.430 1.00 97.38 96 TRP A C 1
ATOM 776 O O . TRP A 1 96 ? -10.986 10.718 12.838 1.00 97.38 96 TRP A O 1
ATOM 786 N N . ARG A 1 97 ? -11.527 8.838 13.953 1.00 97.12 97 ARG A N 1
ATOM 787 C CA . ARG A 1 97 ? -12.984 8.972 13.870 1.00 97.12 97 ARG A CA 1
ATOM 788 C C . ARG A 1 97 ? -13.591 9.037 15.262 1.00 97.12 97 ARG A C 1
ATOM 790 O O . ARG A 1 97 ? -13.169 8.308 16.154 1.00 97.12 97 ARG A O 1
ATOM 797 N N . TRP A 1 98 ? -14.618 9.863 15.422 1.00 96.38 98 TRP A N 1
ATOM 798 C CA . TRP A 1 98 ? -15.379 10.011 16.662 1.00 96.38 98 TRP A CA 1
ATOM 799 C C . TRP A 1 98 ? -16.878 9.969 16.356 1.00 96.38 98 TRP A C 1
ATOM 801 O O . TRP A 1 98 ? -17.318 10.631 15.415 1.00 96.38 98 TRP A O 1
ATOM 811 N N . ALA A 1 99 ? -17.645 9.192 17.119 1.00 92.62 99 ALA A N 1
ATOM 812 C CA . ALA A 1 99 ? -19.105 9.156 17.050 1.00 92.62 99 ALA A CA 1
ATOM 813 C C . ALA A 1 99 ? -19.712 9.977 18.202 1.00 92.62 99 ALA A C 1
ATOM 815 O O . ALA A 1 99 ? -19.219 9.912 19.325 1.00 92.62 99 ALA A O 1
ATOM 816 N N . PHE A 1 100 ? -20.740 10.776 17.907 1.00 86.62 100 PHE A N 1
ATOM 817 C CA . PHE A 1 100 ? -21.493 11.589 18.872 1.00 86.62 100 PHE A CA 1
ATOM 818 C C . PHE A 1 100 ? -22.876 10.995 19.141 1.00 86.62 100 PHE A C 1
ATOM 820 O O . PHE A 1 100 ? -23.386 10.272 18.251 1.00 86.62 100 PHE A O 1
#

pLDDT: mean 91.35, std 8.4, range [64.75, 98.69]

Solvent-accessible surface area (backbone atoms only — not comparable to full-atom values): 5665 Å² total; per-residue (Å²): 121,51,76,51,75,52,73,51,76,48,71,81,53,96,41,38,34,40,35,42,36,42,37,42,34,51,44,81,52,48,88,90,72,57,38,90,92,53,75,55,40,37,34,40,33,42,35,41,34,43,36,44,50,53,90,59,33,36,42,36,40,38,42,36,44,36,38,38,48,79,46,76,41,86,79,50,96,52,67,89,64,42,43,75,49,72,52,77,47,81,47,79,49,77,49,80,48,75,65,132

Sequence (100 aa):
VWDARFGVEWRYDARWQARAGLSWQKTPVNGTDFSPRLPGADRYGFSVGLTRTFGDGKLDFAYMFLWTGARAITNDRIAAYNGTYKTRIHIVALDWRWAF

Mean predicted aligned error: 5.05 Å

Secondary structure (DSSP, 8-state):
--EEEEEEEEE-SSSEEEEEEEEEE--S--GGG-BTTB----EEEEEEEEEEEETTEEEEEEEEEEEEPPEEESS-SSGGG-EEE--EEEEEEEEEEE--

Nearest PDB structures (foldseek):
  5o79-assembly1_B  TM=6.718E-01  e=2.457E+00  Klebsiella pneumoniae
  4d65-assembly1_C  TM=6.406E-01  e=3.886E+00  Providencia stuartii
  6rd3-assembly1_B  TM=5.786E-01  e=1.845E+00  Klebsiella pneumoniae
  7pzf-assembly1_C  TM=5.928E-01  e=6.148E+00  Klebsiella pneumoniae
  7q3t-assembly2_F  TM=5.827E-01  e=7.301E+00  Klebsiella pneumoniae

Radius of gyration: 19.17 Å; Cα contacts (8 Å, |Δi|>4): 210; chains: 1; bounding box: 42×22×53 Å

Foldseek 3Di:
DDKDKDKDKDDPDPFKIKMKMKIWAAFPDDLVNADPVCNTFIKIKMKMKMWGDDVQKIKIKMKMKMKGDWDADCDDPPNVRGDIDIDIDIDIDIDMDGDD